Protein AF-A0A1Y3XMF7-F1 (afdb_monomer_lite)

pLDDT: mean 78.45, std 11.26, range [37.34, 87.94]

Sequence (79 aa):
MMDIIEAQSAAYIQDKAAALGITCTVRVEADEAAEYPIPKVVTITGELSREEREALTEQIEADFAIPADRQYYESGGAE

Foldseek 3Di:
DLVVVQVVLQVVLCVLCVVVVWHKGKGFDFDPPDPDGAGAAMEIETQDDPVRLVVSQVCCCVPRVHHPVRYHYHDPDPD

Structure (mmCIF, N/CA/C/O backbone):
data_AF-A0A1Y3XMF7-F1
#
_entry.id   AF-A0A1Y3XMF7-F1
#
loop_
_atom_site.group_PDB
_atom_site.id
_atom_site.type_symbol
_atom_site.label_atom_id
_atom_site.label_alt_id
_atom_site.label_comp_id
_atom_site.label_asym_id
_atom_site.label_entity_id
_atom_site.label_seq_id
_atom_site.pdbx_PDB_ins_code
_atom_site.Cartn_x
_atom_site.Cartn_y
_atom_site.Cartn_z
_atom_site.occupancy
_atom_site.B_iso_or_equiv
_atom_site.auth_seq_id
_atom_site.auth_comp_id
_atom_site.auth_asym_id
_atom_site.auth_atom_id
_atom_site.pdbx_PDB_model_num
ATOM 1 N N . MET A 1 1 ? 3.600 1.536 -23.469 1.00 50.22 1 MET A N 1
ATOM 2 C CA . MET A 1 1 ? 2.696 0.436 -23.065 1.00 50.22 1 MET A CA 1
ATOM 3 C C . MET A 1 1 ? 3.121 -0.006 -21.657 1.00 50.22 1 MET A C 1
ATOM 5 O O . MET A 1 1 ? 3.450 -1.162 -21.459 1.00 50.22 1 MET A O 1
ATOM 9 N N . MET A 1 2 ? 3.190 0.953 -20.718 1.00 52.38 2 MET A N 1
ATOM 10 C CA . MET A 1 2 ? 3.664 0.790 -19.324 1.00 52.38 2 MET A CA 1
ATOM 11 C C . MET A 1 2 ? 2.565 1.156 -18.314 1.00 52.38 2 MET A C 1
ATOM 13 O O . MET A 1 2 ? 2.434 0.491 -17.295 1.00 52.38 2 MET A O 1
ATOM 17 N N . ASP A 1 3 ? 1.691 2.092 -18.697 1.00 60.06 3 ASP A N 1
ATOM 18 C CA . ASP A 1 3 ? 0.514 2.540 -17.940 1.00 60.06 3 ASP A CA 1
ATOM 19 C C . ASP A 1 3 ? -0.382 1.395 -17.428 1.00 60.06 3 ASP A C 1
ATOM 21 O O . ASP A 1 3 ? -0.948 1.470 -16.346 1.00 60.06 3 ASP A O 1
ATOM 25 N N . ILE A 1 4 ? -0.454 0.276 -18.161 1.00 73.69 4 ILE A N 1
ATOM 26 C CA . ILE A 1 4 ? -1.297 -0.869 -17.789 1.00 73.69 4 ILE A CA 1
ATOM 27 C C . ILE A 1 4 ? -0.796 -1.569 -16.517 1.00 73.69 4 ILE A C 1
ATOM 29 O O . ILE A 1 4 ? -1.615 -2.080 -15.761 1.00 73.69 4 ILE A O 1
ATOM 33 N N . ILE A 1 5 ? 0.516 -1.630 -16.267 1.00 77.75 5 ILE A N 1
ATOM 34 C CA . ILE A 1 5 ? 1.051 -2.289 -15.061 1.00 77.75 5 ILE A CA 1
ATOM 35 C C . ILE A 1 5 ? 0.883 -1.372 -13.857 1.00 77.75 5 ILE A C 1
ATOM 37 O O . ILE A 1 5 ? 0.391 -1.812 -12.825 1.00 77.75 5 ILE A O 1
ATOM 41 N N . GLU A 1 6 ? 1.194 -0.088 -14.021 1.00 80.19 6 GLU A N 1
ATOM 42 C CA . GLU A 1 6 ? 0.998 0.934 -12.991 1.00 80.19 6 GLU A CA 1
ATOM 43 C C . GLU A 1 6 ? -0.476 1.007 -12.570 1.00 80.19 6 GLU A C 1
ATOM 45 O O . GLU A 1 6 ? -0.794 0.915 -11.384 1.00 80.19 6 GLU A O 1
ATOM 50 N N . ALA A 1 7 ? -1.387 1.070 -13.545 1.00 79.94 7 ALA A N 1
ATOM 51 C CA . ALA A 1 7 ? -2.822 1.102 -13.303 1.00 79.94 7 ALA A CA 1
ATOM 52 C C . ALA A 1 7 ? -3.358 -0.214 -12.724 1.00 79.94 7 ALA A C 1
ATOM 54 O O . ALA A 1 7 ? -4.213 -0.171 -11.844 1.00 79.94 7 ALA A O 1
ATOM 55 N N . GLN A 1 8 ? -2.874 -1.381 -13.169 1.00 84.19 8 GLN A N 1
ATOM 56 C CA . GLN A 1 8 ? -3.322 -2.662 -12.610 1.00 84.19 8 GLN A CA 1
ATOM 57 C C . GLN A 1 8 ? -2.843 -2.868 -11.176 1.00 84.19 8 GLN A C 1
ATOM 59 O O . GLN A 1 8 ? -3.643 -3.263 -10.332 1.00 84.19 8 GLN A O 1
ATOM 64 N N . SER A 1 9 ? -1.577 -2.567 -10.881 1.00 82.50 9 SER A N 1
ATOM 65 C CA . SER A 1 9 ? -1.047 -2.624 -9.518 1.00 82.50 9 SER A CA 1
ATOM 66 C C . SER A 1 9 ? -1.787 -1.644 -8.608 1.00 82.50 9 SER A C 1
ATOM 68 O O . SER A 1 9 ? -2.211 -2.023 -7.519 1.00 82.50 9 SER A O 1
ATOM 70 N N . ALA A 1 10 ? -2.023 -0.411 -9.069 1.00 84.56 10 ALA A N 1
ATOM 71 C CA . ALA A 1 10 ? -2.795 0.573 -8.319 1.00 84.56 10 ALA A CA 1
ATOM 72 C C . ALA A 1 10 ? -4.235 0.101 -8.064 1.00 84.56 10 ALA A C 1
ATOM 74 O O . ALA A 1 10 ? -4.680 0.102 -6.919 1.00 84.56 10 ALA A O 1
ATOM 75 N N . ALA A 1 11 ? -4.941 -0.356 -9.102 1.00 85.62 11 ALA A N 1
ATOM 76 C CA . ALA A 1 11 ? -6.317 -0.833 -8.992 1.00 85.62 11 ALA A CA 1
ATOM 77 C C . ALA A 1 11 ? -6.436 -2.063 -8.083 1.00 85.62 11 ALA A C 1
ATOM 79 O O . ALA A 1 11 ? -7.392 -2.164 -7.322 1.00 85.62 11 ALA A O 1
ATOM 80 N N . TYR A 1 12 ? -5.459 -2.971 -8.116 1.00 85.19 12 TYR A N 1
ATOM 81 C CA . TYR A 1 12 ? -5.436 -4.143 -7.245 1.00 85.19 12 TYR A CA 1
ATOM 82 C C . TYR A 1 12 ? -5.311 -3.754 -5.769 1.00 85.19 12 TYR A C 1
ATOM 84 O O . TYR A 1 12 ? -6.091 -4.206 -4.936 1.00 85.19 12 TYR A O 1
ATOM 92 N N . ILE A 1 13 ? -4.366 -2.873 -5.438 1.00 83.88 13 ILE A N 1
ATOM 93 C CA . ILE A 1 13 ? -4.170 -2.391 -4.063 1.00 83.88 13 ILE A CA 1
ATOM 94 C C . ILE A 1 13 ? -5.390 -1.576 -3.607 1.00 83.88 13 ILE A C 1
ATOM 96 O O . ILE A 1 13 ? -5.822 -1.678 -2.459 1.00 83.88 13 ILE A O 1
ATOM 100 N N . GLN A 1 14 ? -5.989 -0.805 -4.517 1.00 86.12 14 GLN A N 1
ATOM 101 C CA . GLN A 1 14 ? -7.198 -0.037 -4.246 1.00 86.12 14 GLN A CA 1
ATOM 102 C C . GLN A 1 14 ? -8.411 -0.943 -3.984 1.00 86.12 14 GLN A C 1
ATOM 104 O O . GLN A 1 14 ? -9.181 -0.660 -3.071 1.00 86.12 14 GLN A O 1
ATOM 109 N N . ASP A 1 15 ? -8.558 -2.051 -4.716 1.00 87.19 15 ASP A N 1
ATOM 110 C CA . ASP A 1 15 ? -9.590 -3.068 -4.473 1.00 87.19 15 ASP A CA 1
ATOM 111 C C . ASP A 1 15 ? -9.426 -3.716 -3.091 1.00 87.19 15 ASP A C 1
ATOM 113 O O . ASP A 1 15 ? -10.402 -3.850 -2.356 1.00 87.19 15 ASP A O 1
ATOM 117 N N . LYS A 1 16 ? -8.187 -4.014 -2.668 1.00 84.19 16 LYS A N 1
ATOM 118 C CA . LYS A 1 16 ? -7.907 -4.504 -1.304 1.00 84.19 16 LYS A CA 1
ATOM 119 C C . LYS A 1 16 ? -8.314 -3.495 -0.235 1.00 84.19 16 LYS A C 1
ATOM 121 O O . LYS A 1 16 ? -8.955 -3.878 0.739 1.00 84.19 16 LYS A O 1
ATOM 126 N N . ALA A 1 17 ? -7.970 -2.222 -0.421 1.00 82.19 17 ALA A N 1
ATOM 127 C CA . ALA A 1 17 ? -8.369 -1.157 0.496 1.00 82.19 17 ALA A CA 1
ATOM 128 C C . ALA A 1 17 ? -9.901 -1.003 0.542 1.00 82.19 17 ALA A C 1
ATOM 130 O O . ALA A 1 17 ? -10.490 -0.950 1.620 1.00 82.19 17 ALA A O 1
ATOM 131 N N . ALA A 1 18 ? -10.567 -1.044 -0.614 1.00 84.31 18 ALA A N 1
ATOM 132 C CA . ALA A 1 18 ? -12.022 -0.989 -0.704 1.00 84.31 18 ALA A CA 1
ATOM 133 C C . ALA A 1 18 ? -12.700 -2.208 -0.053 1.00 84.31 18 ALA A C 1
ATOM 135 O O . ALA A 1 18 ? -13.733 -2.056 0.598 1.00 84.31 18 ALA A O 1
ATOM 136 N N . ALA A 1 19 ? -12.110 -3.404 -0.161 1.00 84.19 19 ALA A N 1
ATOM 137 C CA . ALA A 1 19 ? -12.591 -4.621 0.495 1.00 84.19 19 ALA A CA 1
ATOM 138 C C . ALA A 1 19 ? -12.523 -4.540 2.030 1.00 84.19 19 ALA A C 1
ATOM 140 O O . ALA A 1 19 ? -13.318 -5.182 2.716 1.00 84.19 19 ALA A O 1
ATOM 141 N N . LEU A 1 20 ? -11.606 -3.729 2.561 1.00 78.25 20 LEU A N 1
ATOM 142 C CA . LEU A 1 20 ? -11.508 -3.399 3.984 1.00 78.25 20 LEU A CA 1
ATOM 143 C C . LEU A 1 20 ? -12.482 -2.273 4.397 1.00 78.25 20 LEU A C 1
ATOM 145 O O . LEU A 1 20 ? -12.673 -2.033 5.585 1.00 78.25 20 LEU A O 1
ATOM 149 N N . GLY A 1 21 ? -13.158 -1.631 3.437 1.00 80.94 21 GLY A N 1
ATOM 150 C CA . GLY A 1 21 ? -14.071 -0.505 3.668 1.00 80.94 21 GLY A CA 1
ATOM 151 C C . GLY A 1 21 ? -13.391 0.865 3.619 1.00 80.94 21 GLY A C 1
ATOM 152 O O . GLY A 1 21 ? -14.004 1.866 3.988 1.00 80.94 21 GLY A O 1
ATOM 153 N N . ILE A 1 22 ? -12.145 0.923 3.148 1.00 79.88 22 ILE A N 1
ATOM 154 C CA . ILE A 1 22 ? -11.336 2.136 3.107 1.00 79.88 22 ILE A CA 1
ATOM 155 C C . ILE A 1 22 ? -11.452 2.780 1.731 1.00 79.88 22 ILE A C 1
ATOM 157 O O . ILE A 1 22 ? -11.251 2.138 0.699 1.00 79.88 22 ILE A O 1
ATOM 161 N N . THR A 1 23 ? -11.718 4.084 1.700 1.00 82.12 23 THR A N 1
ATOM 162 C CA . THR A 1 23 ? -11.620 4.857 0.458 1.00 82.12 23 THR A CA 1
ATOM 163 C C . THR A 1 23 ? -10.208 5.418 0.343 1.00 82.12 23 THR A C 1
ATOM 165 O O . THR A 1 23 ? -9.841 6.355 1.049 1.00 82.12 23 THR A O 1
ATOM 168 N N . CYS A 1 24 ? -9.395 4.825 -0.528 1.00 83.75 24 CYS A N 1
ATOM 169 C CA . CYS A 1 24 ? -8.020 5.256 -0.783 1.00 83.75 24 CYS A CA 1
ATOM 170 C C . CYS A 1 24 ? -7.776 5.460 -2.273 1.00 83.75 24 CYS A C 1
ATOM 172 O O . CYS A 1 24 ? -8.424 4.849 -3.122 1.00 83.75 24 CYS A O 1
ATOM 174 N N . THR A 1 25 ? -6.801 6.300 -2.586 1.00 86.12 25 THR A N 1
ATOM 175 C CA . THR A 1 25 ? -6.228 6.455 -3.919 1.00 86.12 25 THR A CA 1
ATOM 176 C C . THR A 1 25 ? -4.849 5.827 -3.911 1.00 86.12 25 THR A C 1
ATOM 178 O O . THR A 1 25 ? -4.029 6.161 -3.063 1.00 86.12 25 THR A O 1
ATOM 181 N N . VAL A 1 26 ? -4.588 4.924 -4.849 1.00 87.50 26 VAL A N 1
ATOM 182 C CA . VAL A 1 26 ? -3.276 4.292 -4.990 1.00 87.50 26 VAL A CA 1
ATOM 183 C C . VAL A 1 26 ? -2.630 4.790 -6.270 1.00 87.50 26 VAL A C 1
ATOM 185 O O . VAL A 1 26 ? -3.268 4.846 -7.319 1.00 87.50 26 VAL A O 1
ATOM 188 N N . ARG A 1 27 ? -1.352 5.139 -6.184 1.00 86.56 27 ARG A N 1
ATOM 189 C CA . ARG A 1 27 ? -0.514 5.515 -7.313 1.00 86.56 27 ARG A CA 1
ATOM 190 C C . ARG A 1 27 ? 0.734 4.657 -7.299 1.00 86.56 27 ARG A C 1
ATOM 192 O O . ARG A 1 27 ? 1.444 4.628 -6.303 1.00 86.56 27 ARG A O 1
ATOM 199 N N . VAL A 1 28 ? 0.989 3.959 -8.392 1.00 86.69 28 VAL A N 1
ATOM 200 C CA . VAL A 1 28 ? 2.181 3.129 -8.549 1.00 86.69 28 VAL A CA 1
ATOM 201 C C . VAL A 1 28 ? 3.065 3.780 -9.594 1.00 86.69 28 VAL A C 1
ATOM 203 O O . VAL A 1 28 ? 2.574 4.170 -10.647 1.00 86.69 28 VAL A O 1
ATOM 206 N N . GLU A 1 29 ? 4.349 3.903 -9.287 1.00 85.00 29 GLU A N 1
ATOM 207 C CA . GLU A 1 29 ? 5.369 4.370 -10.218 1.00 85.00 29 GLU A CA 1
ATOM 208 C C . GLU A 1 29 ? 6.249 3.181 -10.602 1.00 85.00 29 GLU A C 1
ATOM 210 O O . GLU A 1 29 ? 6.869 2.537 -9.742 1.00 85.00 29 GLU A O 1
ATOM 215 N N . ALA A 1 30 ? 6.279 2.866 -11.897 1.00 78.69 30 ALA A N 1
ATOM 216 C CA . ALA A 1 30 ? 7.137 1.821 -12.437 1.00 78.69 30 ALA A CA 1
ATOM 217 C C . ALA A 1 30 ? 8.505 2.381 -12.847 1.00 78.69 30 ALA A C 1
ATOM 219 O O . ALA A 1 30 ? 8.622 3.506 -13.330 1.00 78.69 30 ALA A O 1
ATOM 220 N N . ASP A 1 31 ? 9.557 1.584 -12.665 1.00 74.81 31 ASP 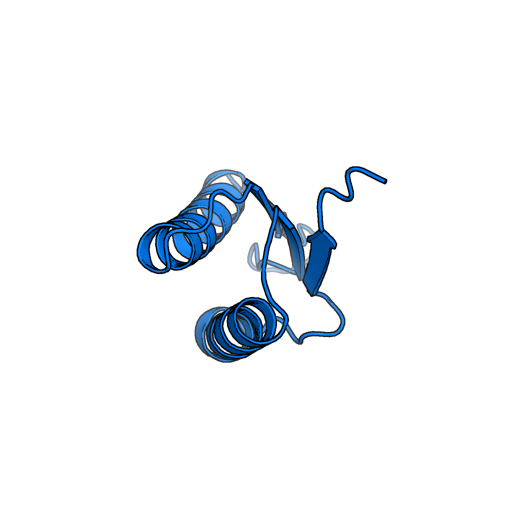A N 1
ATOM 221 C CA . ASP A 1 31 ? 10.885 1.954 -13.150 1.00 74.81 31 ASP A CA 1
ATOM 222 C C . ASP A 1 31 ? 11.043 1.541 -14.612 1.00 74.81 31 ASP A C 1
ATOM 224 O O . ASP A 1 31 ? 11.116 0.360 -14.948 1.00 74.81 31 ASP A O 1
ATOM 228 N N . GLU A 1 32 ? 11.092 2.539 -15.484 1.00 64.81 32 GLU A N 1
ATOM 229 C CA . GLU A 1 32 ? 11.293 2.367 -16.923 1.00 64.81 32 GLU A CA 1
ATOM 230 C C . GLU A 1 32 ? 12.745 2.028 -17.305 1.00 64.81 32 GLU A C 1
ATOM 232 O O . GLU A 1 32 ? 12.997 1.654 -18.451 1.00 64.81 32 GLU A O 1
ATOM 237 N N . ALA A 1 33 ? 13.699 2.113 -16.367 1.00 66.50 33 ALA A N 1
ATOM 238 C CA . ALA A 1 33 ? 15.089 1.719 -16.597 1.00 66.50 33 ALA A CA 1
ATOM 239 C C . ALA A 1 33 ? 15.344 0.222 -16.331 1.00 66.50 33 ALA A C 1
ATOM 241 O O . ALA A 1 33 ? 16.430 -0.278 -16.636 1.00 66.50 33 ALA A O 1
ATOM 242 N N . ALA A 1 34 ? 14.361 -0.505 -15.792 1.00 61.94 34 ALA A N 1
ATOM 243 C CA . ALA A 1 34 ? 14.405 -1.955 -15.675 1.00 61.94 34 ALA A CA 1
ATOM 244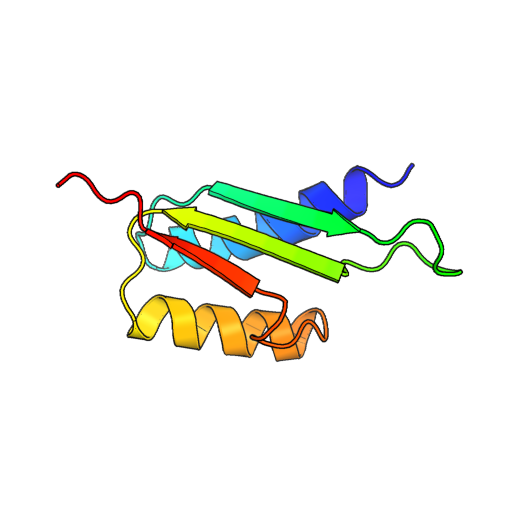 C C . ALA A 1 34 ? 14.032 -2.635 -17.008 1.00 61.94 34 ALA A C 1
ATOM 246 O O . ALA A 1 34 ? 13.174 -2.166 -17.752 1.00 61.94 34 ALA A O 1
ATOM 247 N N . GLU A 1 35 ? 14.657 -3.784 -17.296 1.00 66.75 35 GLU A N 1
ATOM 248 C CA . GLU A 1 35 ? 14.387 -4.590 -18.505 1.00 66.75 35 GLU A CA 1
ATOM 249 C C . GLU A 1 35 ? 12.909 -5.018 -18.615 1.00 66.75 35 GLU A C 1
ATOM 251 O O . GLU A 1 35 ? 12.397 -5.245 -19.711 1.00 66.75 35 GLU A O 1
ATOM 256 N N . TYR A 1 36 ? 12.210 -5.048 -17.477 1.00 64.12 36 TYR A N 1
ATOM 257 C CA . TYR A 1 36 ? 10.769 -5.215 -17.379 1.00 64.12 36 TYR A CA 1
ATOM 258 C C . TYR A 1 36 ? 10.185 -4.062 -16.561 1.00 64.12 36 TYR A C 1
ATOM 260 O O . TYR A 1 36 ? 10.750 -3.743 -15.513 1.00 64.12 36 TYR A O 1
ATOM 268 N N . PRO A 1 37 ? 9.053 -3.470 -16.983 1.00 64.88 37 PRO A N 1
ATOM 269 C CA . PRO A 1 37 ? 8.349 -2.470 -16.190 1.00 64.88 37 PRO A CA 1
ATOM 270 C C . PRO A 1 37 ? 7.860 -3.105 -14.888 1.00 64.88 37 PRO A C 1
ATOM 272 O O . PRO A 1 37 ? 6.840 -3.794 -14.862 1.00 64.88 37 PRO A O 1
ATOM 275 N N . ILE A 1 38 ? 8.626 -2.901 -13.819 1.00 70.31 38 ILE A N 1
ATOM 276 C CA . ILE A 1 38 ? 8.290 -3.358 -12.475 1.00 70.31 38 ILE A CA 1
ATOM 277 C C . ILE A 1 38 ? 7.855 -2.167 -11.626 1.00 70.31 38 ILE A C 1
ATOM 279 O O . ILE A 1 38 ? 8.457 -1.090 -11.719 1.00 70.31 38 ILE A O 1
ATOM 283 N N . PRO A 1 39 ? 6.828 -2.340 -10.785 1.00 75.50 39 PRO A N 1
ATOM 284 C CA . PRO A 1 39 ? 6.425 -1.305 -9.852 1.00 75.50 39 PRO A CA 1
ATOM 285 C C . PRO A 1 39 ? 7.551 -1.087 -8.833 1.00 75.50 39 PRO A C 1
ATOM 287 O O . PRO A 1 39 ? 8.024 -2.025 -8.191 1.00 75.50 39 PRO A O 1
ATOM 290 N N . LYS A 1 40 ? 8.035 0.151 -8.725 1.00 81.94 40 LYS A N 1
ATOM 291 C CA . LYS A 1 40 ? 9.169 0.506 -7.862 1.00 81.94 40 LYS A CA 1
ATOM 292 C C . LYS A 1 40 ? 8.718 1.222 -6.607 1.00 81.94 40 LYS A C 1
ATOM 294 O O . LYS A 1 40 ? 9.276 0.958 -5.546 1.00 81.94 40 LYS A O 1
ATOM 299 N N . VAL A 1 41 ? 7.752 2.121 -6.740 1.00 84.69 41 VAL A N 1
ATOM 300 C CA . VAL A 1 41 ? 7.216 2.921 -5.641 1.00 84.69 41 VAL A CA 1
ATOM 301 C C . VAL A 1 41 ? 5.702 2.848 -5.682 1.00 84.69 41 VAL A C 1
ATOM 303 O O . VAL A 1 41 ? 5.104 2.852 -6.757 1.00 84.69 41 VAL A O 1
ATOM 306 N N . VAL A 1 42 ? 5.083 2.787 -4.509 1.00 87.06 42 VAL A N 1
ATOM 307 C CA . VAL A 1 42 ? 3.637 2.932 -4.376 1.00 87.06 42 VAL A CA 1
ATOM 308 C C . VAL A 1 42 ? 3.321 4.013 -3.358 1.00 87.06 42 VAL A C 1
ATOM 310 O O . VAL A 1 42 ? 3.897 4.055 -2.275 1.00 87.06 42 VAL A O 1
ATOM 313 N N . THR A 1 43 ? 2.387 4.880 -3.714 1.00 87.94 43 THR A N 1
ATOM 314 C CA . THR A 1 43 ? 1.866 5.943 -2.867 1.00 87.94 43 THR A CA 1
ATOM 315 C C . THR A 1 43 ? 0.382 5.704 -2.675 1.00 87.94 43 THR A C 1
ATOM 317 O O . THR A 1 43 ? -0.386 5.668 -3.636 1.00 87.94 43 THR A O 1
ATOM 320 N N . ILE A 1 44 ? -0.019 5.502 -1.430 1.00 87.38 44 ILE A N 1
ATOM 321 C CA . ILE A 1 44 ? -1.390 5.246 -1.019 1.00 87.38 44 ILE A CA 1
ATOM 322 C C . ILE A 1 44 ? -1.850 6.456 -0.218 1.00 87.38 44 ILE A C 1
ATOM 324 O O . ILE A 1 44 ? -1.331 6.737 0.859 1.00 87.38 44 ILE A O 1
ATOM 328 N N . THR A 1 45 ? -2.828 7.170 -0.756 1.00 87.88 45 THR A N 1
ATOM 329 C CA . THR A 1 45 ? -3.421 8.354 -0.140 1.00 87.88 45 THR A CA 1
ATOM 330 C C . THR A 1 45 ? -4.831 8.019 0.331 1.00 87.88 45 THR A C 1
ATOM 332 O O . THR A 1 45 ? -5.707 7.734 -0.486 1.00 87.88 45 THR A O 1
ATOM 335 N N . GLY A 1 46 ? -5.078 8.047 1.637 1.00 80.50 46 GLY A N 1
ATOM 336 C CA . GLY A 1 46 ? -6.392 7.736 2.204 1.00 80.50 46 GLY A CA 1
ATOM 337 C C . GLY A 1 46 ? -6.377 7.593 3.720 1.00 80.50 46 GLY A C 1
ATOM 338 O O . GLY A 1 46 ? -5.325 7.624 4.348 1.00 80.50 46 GLY A O 1
ATOM 339 N N . GLU A 1 47 ? -7.546 7.455 4.331 1.00 80.25 47 GLU A N 1
ATOM 340 C CA . GLU A 1 47 ? -7.667 7.263 5.780 1.00 80.25 47 GLU A CA 1
ATOM 341 C C . GLU A 1 47 ? -7.440 5.792 6.143 1.00 80.25 47 GLU A C 1
ATOM 343 O O . GLU A 1 47 ? -8.389 5.059 6.396 1.00 80.25 47 GLU A O 1
ATOM 348 N N . LEU A 1 48 ? -6.180 5.345 6.129 1.00 78.81 48 LEU A N 1
ATOM 349 C CA . LEU A 1 48 ? -5.831 3.977 6.521 1.00 78.81 48 LEU A CA 1
ATOM 350 C C . LEU A 1 48 ? -5.403 3.947 7.984 1.00 78.81 48 LEU A C 1
ATOM 352 O O . LEU A 1 48 ? -4.514 4.698 8.402 1.00 78.81 48 LEU A O 1
ATOM 356 N N . SER A 1 49 ? -5.971 3.027 8.756 1.00 82.62 49 SER A N 1
ATOM 357 C CA . SER A 1 49 ? -5.455 2.725 10.086 1.00 82.62 49 SER A CA 1
ATOM 358 C C . SER A 1 49 ? -4.099 2.032 9.996 1.00 82.62 49 SER A C 1
ATOM 360 O O . SER A 1 49 ? -3.744 1.415 8.991 1.00 82.62 49 SER A O 1
ATOM 362 N N . ARG A 1 50 ? -3.324 2.094 11.082 1.00 81.00 50 ARG A N 1
ATOM 363 C CA . ARG A 1 50 ? -2.009 1.445 11.153 1.00 81.00 50 ARG A CA 1
ATOM 364 C C . ARG A 1 50 ? -2.078 -0.048 10.792 1.00 81.00 50 ARG A C 1
ATOM 366 O O . ARG A 1 50 ? -1.228 -0.521 10.050 1.00 81.00 50 ARG A O 1
ATOM 373 N N . GLU A 1 51 ? -3.100 -0.750 11.270 1.00 83.75 51 GLU A N 1
ATOM 374 C CA . GLU A 1 51 ? -3.330 -2.172 10.981 1.00 83.75 51 GLU A CA 1
ATOM 375 C C . GLU A 1 51 ? -3.591 -2.427 9.488 1.00 83.75 51 GLU A C 1
ATOM 377 O O . GLU A 1 51 ? -3.036 -3.355 8.907 1.00 83.75 51 GLU A O 1
ATOM 382 N N . GLU A 1 52 ? -4.379 -1.567 8.842 1.00 84.00 52 GLU A N 1
ATOM 383 C CA . GLU A 1 52 ? -4.709 -1.670 7.415 1.00 84.00 52 GLU A CA 1
ATOM 384 C C . GLU A 1 52 ? -3.491 -1.394 6.540 1.00 84.00 52 GLU A C 1
ATOM 386 O O . GLU A 1 52 ? -3.238 -2.107 5.569 1.00 84.00 52 GLU A O 1
ATOM 391 N N . ARG A 1 53 ? -2.690 -0.396 6.931 1.00 84.19 53 ARG A N 1
ATOM 392 C CA . ARG A 1 53 ? -1.406 -0.100 6.298 1.00 84.19 53 ARG A CA 1
ATOM 393 C C . ARG A 1 53 ? -0.461 -1.302 6.385 1.00 84.19 53 ARG A C 1
ATOM 395 O O . ARG A 1 53 ? 0.205 -1.605 5.404 1.00 84.19 53 ARG A O 1
ATOM 402 N N . GLU A 1 54 ? -0.372 -1.963 7.541 1.00 85.56 54 GLU A N 1
ATOM 403 C CA . GLU A 1 54 ? 0.534 -3.102 7.747 1.00 85.56 54 GLU A CA 1
ATOM 404 C C . GLU A 1 54 ? 0.064 -4.301 6.909 1.00 85.56 54 GLU A C 1
ATOM 406 O O . GLU A 1 54 ? 0.864 -4.876 6.175 1.00 85.56 54 GLU A O 1
ATOM 411 N N . ALA A 1 55 ? -1.244 -4.577 6.881 1.00 85.69 55 ALA A N 1
ATOM 412 C CA . ALA A 1 55 ? -1.823 -5.628 6.044 1.00 85.69 55 ALA A CA 1
ATOM 413 C C . ALA A 1 55 ? -1.614 -5.387 4.535 1.00 85.69 55 ALA A C 1
ATOM 415 O O . ALA A 1 55 ? -1.266 -6.313 3.797 1.00 85.69 55 ALA A O 1
ATOM 416 N N . LEU A 1 56 ? -1.805 -4.146 4.069 1.00 83.38 56 LEU A N 1
ATOM 417 C CA . LEU A 1 56 ? -1.506 -3.753 2.689 1.00 83.38 56 LEU A CA 1
ATOM 418 C C . LEU A 1 56 ? -0.009 -3.877 2.403 1.00 83.38 56 LEU A C 1
ATOM 420 O O . LEU A 1 56 ? 0.359 -4.411 1.362 1.00 83.38 56 LEU A O 1
ATOM 424 N N . THR A 1 57 ? 0.843 -3.461 3.342 1.00 85.88 57 THR A N 1
ATOM 425 C CA . THR A 1 57 ? 2.301 -3.540 3.203 1.00 85.88 57 THR A CA 1
ATOM 426 C C . THR A 1 57 ? 2.773 -4.968 2.995 1.00 85.88 57 THR A C 1
ATOM 428 O O . THR A 1 57 ? 3.521 -5.217 2.051 1.00 85.88 57 THR A O 1
ATOM 431 N N . GLU A 1 58 ? 2.309 -5.900 3.827 1.00 86.31 58 GLU A N 1
ATOM 432 C CA . GLU A 1 58 ? 2.654 -7.318 3.713 1.00 86.31 58 GLU A CA 1
ATOM 433 C C . GLU A 1 58 ? 2.161 -7.921 2.394 1.00 86.31 58 GLU A C 1
ATOM 435 O O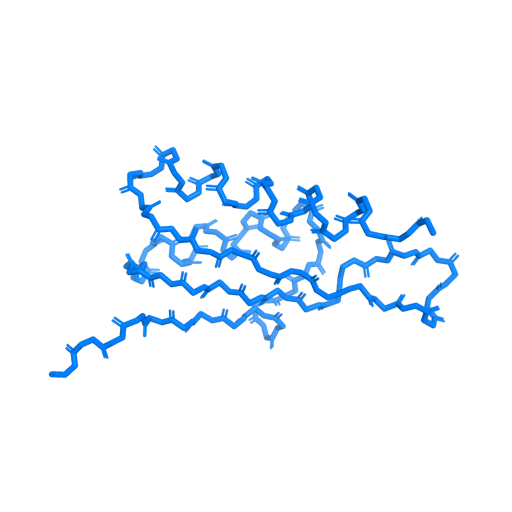 . GLU A 1 58 ? 2.897 -8.665 1.746 1.00 86.31 58 GLU A O 1
ATOM 440 N N . GLN A 1 59 ? 0.946 -7.578 1.946 1.00 84.81 59 GLN A N 1
ATOM 441 C CA . GLN A 1 59 ? 0.457 -8.051 0.647 1.00 84.81 59 GLN A CA 1
ATOM 442 C C . GLN A 1 59 ? 1.252 -7.479 -0.520 1.00 84.81 59 GLN A C 1
ATOM 444 O O . GLN A 1 59 ? 1.579 -8.214 -1.445 1.00 84.81 59 GLN A O 1
ATOM 449 N N . ILE A 1 60 ? 1.564 -6.187 -0.490 1.00 84.31 60 ILE A N 1
ATOM 450 C CA . ILE A 1 60 ? 2.322 -5.526 -1.550 1.00 84.31 60 ILE A CA 1
ATOM 451 C C . ILE A 1 60 ? 3.745 -6.094 -1.622 1.00 84.31 60 ILE A C 1
ATOM 453 O O . ILE A 1 60 ? 4.268 -6.321 -2.713 1.00 84.31 60 ILE A O 1
ATOM 457 N N . GLU A 1 61 ? 4.365 -6.364 -0.475 1.00 87.06 61 GLU A N 1
ATOM 458 C CA . GLU A 1 61 ? 5.683 -6.989 -0.416 1.00 87.06 61 GLU A CA 1
ATOM 459 C C . GLU A 1 61 ? 5.642 -8.435 -0.935 1.00 87.06 61 GLU A C 1
ATOM 461 O O . GLU A 1 61 ? 6.514 -8.834 -1.701 1.00 87.06 61 GLU A O 1
ATOM 466 N N . ALA A 1 62 ? 4.608 -9.207 -0.595 1.00 83.94 62 ALA A N 1
ATOM 467 C CA . ALA A 1 62 ? 4.470 -10.587 -1.057 1.00 83.94 62 ALA A CA 1
ATOM 468 C C . ALA A 1 62 ? 4.117 -10.708 -2.553 1.00 83.94 62 ALA A C 1
ATOM 470 O O . ALA A 1 62 ? 4.612 -11.613 -3.223 1.00 83.94 62 ALA A O 1
ATOM 471 N N . ASP A 1 63 ? 3.260 -9.824 -3.070 1.00 82.56 63 ASP A N 1
ATOM 472 C CA . ASP A 1 63 ? 2.712 -9.896 -4.433 1.00 82.56 63 ASP A CA 1
ATOM 473 C C . ASP A 1 63 ? 3.597 -9.157 -5.449 1.00 82.56 63 ASP A C 1
ATOM 475 O O . ASP A 1 63 ? 3.907 -9.683 -6.518 1.00 82.56 63 ASP A O 1
ATOM 479 N N . PHE A 1 64 ? 4.081 -7.963 -5.085 1.00 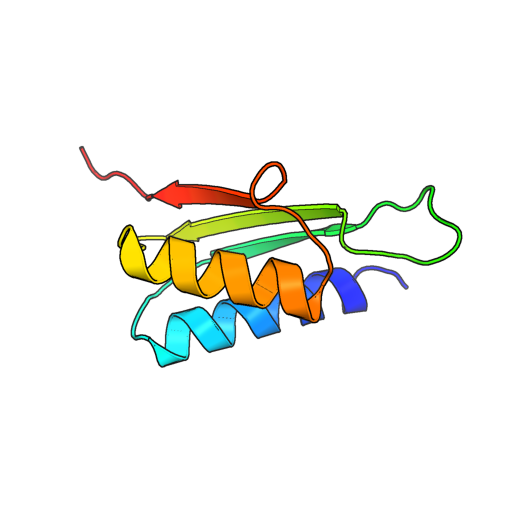76.56 64 PHE A N 1
ATOM 480 C CA . PHE A 1 64 ? 4.859 -7.088 -5.968 1.00 76.56 64 PHE A CA 1
ATOM 481 C C . PHE A 1 64 ? 6.345 -6.988 -5.599 1.00 76.56 64 PHE A C 1
ATOM 483 O O . PHE A 1 64 ? 7.095 -6.328 -6.319 1.00 76.56 64 PHE A O 1
ATOM 490 N N . ALA A 1 65 ? 6.793 -7.614 -4.503 1.00 81.94 65 ALA A N 1
ATOM 491 C CA . ALA A 1 65 ? 8.167 -7.499 -3.994 1.00 81.94 65 ALA A CA 1
ATOM 492 C C . ALA A 1 65 ? 8.604 -6.046 -3.713 1.00 81.94 65 ALA A C 1
ATOM 494 O O . ALA A 1 65 ? 9.790 -5.711 -3.799 1.00 81.94 65 ALA A O 1
ATOM 495 N N . ILE A 1 66 ? 7.649 -5.170 -3.373 1.00 81.75 66 ILE A N 1
ATOM 496 C CA . ILE A 1 66 ? 7.916 -3.769 -3.030 1.00 81.75 66 ILE A CA 1
ATOM 497 C C . ILE A 1 66 ? 8.020 -3.661 -1.503 1.00 81.75 66 ILE A C 1
ATOM 499 O O . ILE A 1 66 ? 7.009 -3.823 -0.820 1.00 81.75 66 ILE A O 1
ATOM 503 N N . PRO A 1 67 ? 9.205 -3.365 -0.945 1.00 82.44 67 PRO A N 1
ATOM 504 C CA . PRO A 1 67 ? 9.378 -3.264 0.500 1.00 82.44 67 PRO A CA 1
ATOM 505 C C . PRO A 1 67 ? 8.670 -2.029 1.057 1.00 82.44 67 PRO A C 1
ATOM 507 O O . PRO A 1 67 ? 8.562 -1.021 0.358 1.00 82.44 67 PRO A O 1
ATOM 510 N N . ALA A 1 68 ? 8.288 -2.069 2.336 1.00 81.38 68 ALA A N 1
ATOM 511 C CA . ALA A 1 68 ? 7.645 -0.958 3.055 1.00 81.38 68 ALA A CA 1
ATOM 512 C C . ALA A 1 68 ? 8.368 0.396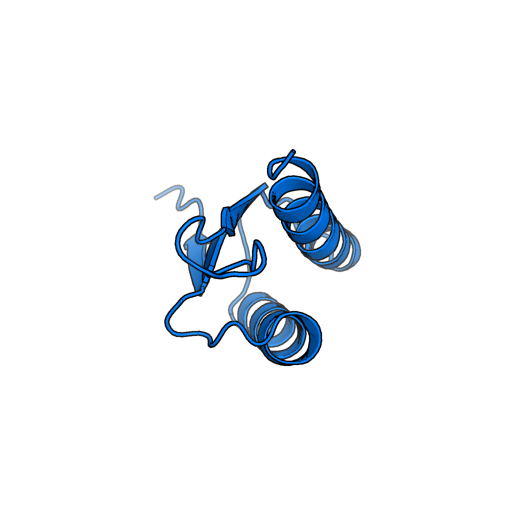 2.901 1.00 81.38 68 ALA A C 1
ATOM 514 O O . ALA A 1 68 ? 7.732 1.443 2.862 1.00 81.38 68 ALA A O 1
ATOM 515 N N . ASP A 1 69 ? 9.697 0.374 2.762 1.00 82.81 69 ASP A N 1
ATOM 516 C CA . ASP A 1 69 ? 10.544 1.558 2.548 1.00 82.81 69 ASP A CA 1
ATOM 517 C C . ASP A 1 69 ? 10.198 2.328 1.255 1.00 82.81 69 ASP A C 1
ATOM 519 O O . ASP A 1 69 ? 10.461 3.521 1.132 1.00 82.81 69 ASP A O 1
ATOM 523 N N . ARG A 1 70 ? 9.568 1.647 0.290 1.00 83.94 70 ARG A N 1
ATOM 524 C CA . ARG A 1 70 ? 9.103 2.199 -0.992 1.00 83.94 70 ARG A CA 1
ATOM 525 C C . ARG A 1 70 ? 7.581 2.355 -1.061 1.00 83.94 70 ARG A C 1
ATOM 527 O O . ARG A 1 70 ? 7.036 2.547 -2.150 1.00 83.94 70 ARG A O 1
ATOM 534 N N . GLN A 1 71 ? 6.902 2.236 0.077 1.00 86.19 71 GLN A N 1
ATOM 535 C CA . GLN A 1 71 ? 5.459 2.388 0.197 1.00 86.19 71 GLN A CA 1
ATOM 536 C C . GLN A 1 71 ? 5.152 3.635 1.027 1.00 86.19 71 GLN A C 1
ATOM 538 O O . GLN A 1 71 ? 5.413 3.694 2.229 1.00 86.19 71 GLN A O 1
ATOM 543 N N . TYR A 1 72 ? 4.594 4.647 0.378 1.00 86.88 72 TYR A N 1
ATOM 544 C CA . TYR A 1 72 ? 4.247 5.910 1.008 1.00 86.88 72 TYR A CA 1
ATOM 545 C C . TYR A 1 72 ? 2.773 5.905 1.374 1.00 86.88 72 TYR A C 1
ATOM 547 O O . TYR A 1 72 ? 1.915 5.745 0.513 1.00 86.88 72 TYR A O 1
ATOM 555 N N . TYR A 1 73 ? 2.484 6.088 2.657 1.00 85.06 73 TYR A N 1
ATOM 556 C CA . TYR A 1 73 ? 1.126 6.164 3.176 1.00 85.06 73 TYR A CA 1
ATOM 557 C C . TYR A 1 73 ? 0.836 7.611 3.558 1.00 85.06 73 TYR A C 1
ATOM 559 O O . TYR A 1 73 ? 1.277 8.080 4.608 1.00 85.06 73 TYR A O 1
ATOM 567 N N . GLU A 1 74 ? 0.112 8.322 2.701 1.00 83.88 74 GLU A N 1
ATOM 568 C CA . GLU A 1 74 ? -0.406 9.648 3.015 1.00 83.88 74 GLU A CA 1
ATOM 569 C C . GLU A 1 74 ? -1.801 9.503 3.618 1.00 83.88 74 GLU A C 1
ATOM 571 O O . GLU A 1 74 ? -2.808 9.384 2.917 1.00 83.88 74 GLU A O 1
ATOM 576 N N . SER A 1 75 ? -1.865 9.522 4.949 1.00 70.19 75 SER A N 1
ATOM 577 C CA . SER A 1 75 ? -3.123 9.782 5.636 1.00 70.19 75 SER A CA 1
ATOM 578 C C . SER A 1 75 ? -3.578 11.178 5.239 1.00 70.19 75 SER A C 1
ATOM 580 O O . SER A 1 75 ? -2.852 12.136 5.507 1.00 70.19 75 SER A O 1
ATOM 582 N N . GLY A 1 76 ? -4.738 11.294 4.590 1.00 59.75 76 GLY A N 1
ATOM 583 C CA . GLY A 1 76 ? -5.368 12.575 4.273 1.00 59.75 76 GLY A CA 1
ATOM 584 C C . GLY A 1 76 ? -5.765 13.286 5.563 1.00 59.75 76 GLY A C 1
ATOM 585 O O . GLY A 1 76 ? -6.931 13.28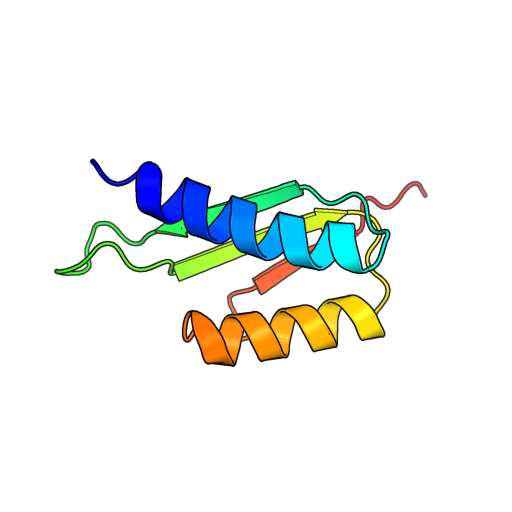1 5.935 1.00 59.75 76 GLY A O 1
ATOM 586 N N . GLY A 1 77 ? -4.782 13.809 6.292 1.00 43.84 77 GLY A N 1
ATOM 587 C CA . GLY A 1 77 ? -4.971 14.475 7.564 1.00 43.84 77 GLY A CA 1
ATOM 588 C C . GLY A 1 77 ? -5.774 15.743 7.340 1.00 43.84 77 GLY A C 1
ATOM 589 O O . GLY A 1 77 ? -5.231 16.757 6.910 1.00 43.84 77 GLY A O 1
ATOM 590 N N . ALA A 1 78 ? -7.070 15.682 7.624 1.00 38.94 78 ALA A N 1
ATOM 591 C CA . ALA A 1 78 ? -7.774 16.849 8.111 1.00 38.94 78 ALA A CA 1
ATOM 592 C C . ALA A 1 78 ? -7.287 17.077 9.550 1.00 38.94 78 ALA A C 1
ATOM 594 O O . ALA A 1 78 ? -7.689 16.355 10.463 1.00 38.94 78 ALA A O 1
ATOM 595 N N . GLU A 1 79 ? -6.350 18.014 9.718 1.00 37.34 79 GLU A N 1
ATOM 596 C CA . GLU A 1 79 ? -6.134 18.693 11.003 1.00 37.34 79 GLU A CA 1
ATOM 597 C C . GLU A 1 79 ? -7.346 19.569 11.356 1.00 37.34 79 GLU A C 1
ATOM 599 O O . GLU A 1 79 ? -7.899 20.221 10.435 1.00 37.34 79 GLU A O 1
#

Secondary structure (DSSP, 8-state):
--HHHHHHHHHHHHHHHHHTT--EEEEEEEETTSSS-EEEEEEEEE---HHHHHHHHHHHHHHH---GGGEEEE-----

Radius of gyration: 12.28 Å; chains: 1; bounding box: 29×29×34 Å